Protein AF-A0A850KCQ4-F1 (afdb_monomer_lite)

Radius of gyration: 11.86 Å; chains: 1; bounding box: 34×26×23 Å

Foldseek 3Di:
DDLVVLVVLLCVLQVNPPDDDDPVLSLQLLVVLLVCPPDFDHNLNSLVSSCVSDVDVSSVVSNPDDDPDRSVVSSVVSNVSNVVVVD

Sequence (87 aa):
MNLYDLKSAIEQAIGIVSWSPTESDLLKVAQKISSLSGATLTRNKLSEILSEIIDSPIIRSLNEGEDNTDLNTLLLMCLRVANDAKK

pLDDT: mean 71.37, std 9.77, range [46.31, 84.38]

Secondary structure (DSSP, 8-state):
--HHHHHHHHHHHHT-S-----HHHHHHHHHHHHHTTTS---HHHHHHHHHHH---HHHHGGGGS--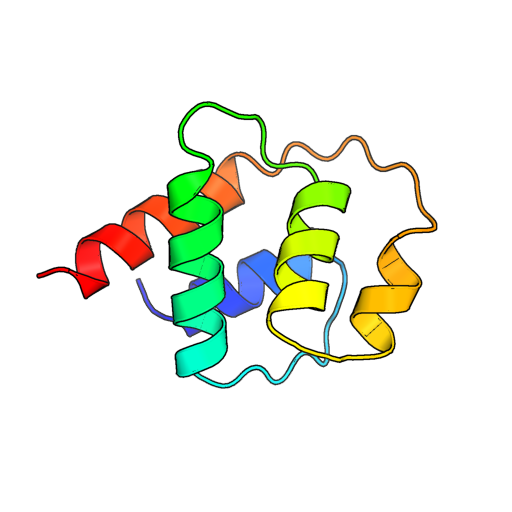----HHHHHHHHHHHHHTT-

Structure (mmCIF, N/CA/C/O backbone):
data_AF-A0A850KCQ4-F1
#
_entry.id   AF-A0A850KCQ4-F1
#
loop_
_atom_site.group_PDB
_atom_site.id
_atom_site.type_symbol
_atom_site.label_atom_id
_atom_site.label_alt_id
_atom_site.label_comp_id
_atom_site.label_asym_id
_atom_site.label_entity_id
_atom_site.label_seq_id
_atom_site.pdbx_PDB_ins_code
_atom_site.Cartn_x
_atom_site.Cartn_y
_atom_site.Cartn_z
_atom_site.occupancy
_atom_site.B_iso_or_equiv
_atom_site.auth_seq_id
_atom_site.auth_comp_id
_atom_site.auth_asym_id
_atom_site.auth_atom_id
_atom_site.pdbx_PDB_model_num
ATOM 1 N N . MET A 1 1 ? -16.529 5.359 -2.278 1.00 50.38 1 MET A N 1
ATOM 2 C CA . MET A 1 1 ? -15.240 5.140 -2.971 1.00 50.38 1 MET A CA 1
ATOM 3 C C . MET A 1 1 ? -14.757 3.784 -2.507 1.00 50.38 1 MET A C 1
ATOM 5 O O . MET A 1 1 ? -14.749 3.572 -1.301 1.00 50.38 1 MET A O 1
ATOM 9 N N . ASN A 1 2 ? -14.518 2.848 -3.424 1.00 68.44 2 ASN A N 1
ATOM 10 C CA . ASN A 1 2 ? -14.420 1.424 -3.085 1.00 68.44 2 ASN A CA 1
ATOM 11 C C . ASN A 1 2 ? -12.961 0.993 -2.879 1.00 68.44 2 ASN A C 1
ATOM 13 O O . ASN A 1 2 ? -1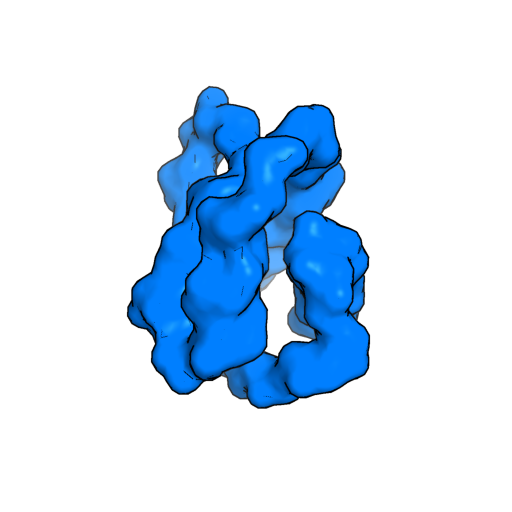2.040 1.631 -3.384 1.00 68.4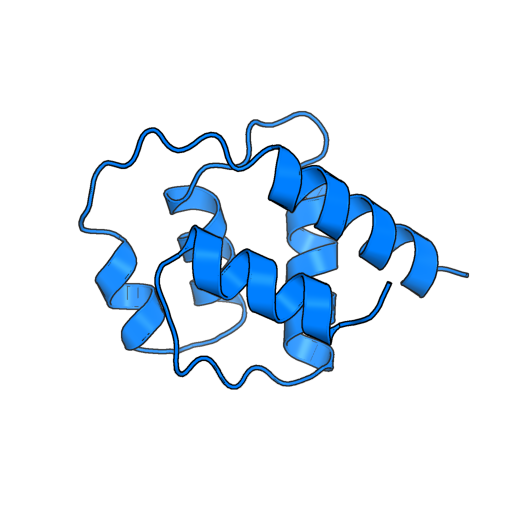4 2 ASN A O 1
ATOM 17 N N . LEU A 1 3 ? -12.745 -0.137 -2.194 1.00 76.06 3 LEU A N 1
ATOM 18 C CA . LEU A 1 3 ? -11.421 -0.765 -2.037 1.00 76.06 3 LEU A CA 1
ATOM 19 C C . LEU A 1 3 ? -10.710 -1.001 -3.385 1.00 76.06 3 LEU A C 1
ATOM 21 O O . LEU A 1 3 ? -9.486 -0.979 -3.450 1.00 76.06 3 LEU A O 1
ATOM 25 N N . TYR A 1 4 ? -11.475 -1.147 -4.468 1.00 77.19 4 TYR A N 1
ATOM 26 C CA . TYR A 1 4 ? -10.977 -1.231 -5.841 1.00 77.19 4 TYR A CA 1
ATOM 27 C C . TYR A 1 4 ? -10.275 0.048 -6.324 1.00 77.19 4 TYR A C 1
ATOM 29 O O . TYR A 1 4 ? -9.235 -0.050 -6.971 1.00 77.19 4 TYR A O 1
ATOM 37 N N . ASP A 1 5 ? -10.793 1.233 -5.983 1.00 79.19 5 ASP A N 1
ATOM 38 C CA . ASP A 1 5 ? -10.158 2.511 -6.339 1.00 79.19 5 ASP A CA 1
ATOM 39 C C . ASP A 1 5 ? -8.835 2.676 -5.584 1.00 79.19 5 ASP A C 1
ATOM 41 O O . ASP A 1 5 ? -7.821 3.064 -6.161 1.00 79.19 5 ASP A O 1
ATOM 45 N N . LEU A 1 6 ? -8.835 2.318 -4.293 1.00 78.19 6 LEU A N 1
ATOM 46 C CA . LEU A 1 6 ? -7.638 2.313 -3.455 1.00 78.19 6 LEU A CA 1
ATOM 47 C C . LEU A 1 6 ? -6.585 1.355 -4.019 1.00 78.19 6 LEU A C 1
ATOM 49 O O . LEU A 1 6 ? -5.421 1.726 -4.153 1.00 78.19 6 LEU A O 1
ATOM 53 N N . LYS A 1 7 ? -7.008 0.140 -4.382 1.00 83.12 7 LYS A N 1
ATOM 54 C CA . LYS A 1 7 ? -6.142 -0.858 -4.999 1.00 83.12 7 LYS A CA 1
ATOM 55 C C . LYS A 1 7 ? -5.503 -0.304 -6.269 1.00 83.12 7 LYS A C 1
ATOM 57 O O . LYS A 1 7 ? -4.282 -0.296 -6.364 1.00 83.12 7 LYS A O 1
ATOM 62 N N . SER A 1 8 ? -6.313 0.197 -7.200 1.00 80.50 8 SER A N 1
ATOM 63 C CA . SER A 1 8 ? -5.823 0.710 -8.481 1.00 80.50 8 SER A CA 1
ATOM 64 C C . SER A 1 8 ? -4.870 1.893 -8.302 1.00 80.50 8 SER A C 1
ATOM 66 O O . SER A 1 8 ? -3.861 1.989 -8.997 1.00 80.50 8 SER A O 1
ATOM 68 N N . ALA A 1 9 ? -5.144 2.775 -7.341 1.00 78.50 9 ALA A N 1
ATOM 69 C CA . ALA A 1 9 ? -4.269 3.901 -7.056 1.00 78.50 9 ALA A CA 1
ATOM 70 C C . ALA A 1 9 ? -2.923 3.444 -6.465 1.00 78.50 9 ALA A C 1
ATOM 72 O O . ALA A 1 9 ? -1.881 3.969 -6.851 1.00 78.50 9 ALA A O 1
ATOM 73 N N . ILE A 1 10 ? -2.925 2.442 -5.576 1.00 79.62 10 ILE A N 1
ATOM 74 C CA . ILE A 1 10 ? -1.694 1.857 -5.026 1.00 79.62 10 ILE A CA 1
ATOM 75 C C . ILE A 1 10 ? -0.905 1.154 -6.136 1.00 79.62 10 ILE A C 1
ATOM 77 O O . ILE A 1 10 ? 0.289 1.397 -6.254 1.00 79.62 10 ILE A O 1
ATOM 81 N N . GLU A 1 11 ? -1.569 0.357 -6.980 1.00 80.31 11 GLU A N 1
ATOM 82 C CA . GLU A 1 11 ? -0.985 -0.311 -8.153 1.00 80.31 11 GLU A CA 1
ATOM 83 C C . GLU A 1 11 ? -0.292 0.677 -9.092 1.00 80.31 11 GLU A C 1
ATOM 85 O O . GLU A 1 11 ? 0.852 0.457 -9.483 1.00 80.31 11 GLU A O 1
ATOM 90 N N . GLN A 1 12 ? -0.935 1.807 -9.392 1.00 78.56 12 GLN A N 1
ATOM 91 C CA . GLN A 1 12 ? -0.338 2.879 -10.191 1.00 78.56 12 GLN A CA 1
ATOM 92 C C . GLN A 1 12 ? 0.824 3.571 -9.469 1.00 78.56 12 GLN A C 1
ATOM 94 O O . GLN A 1 12 ? 1.844 3.862 -10.088 1.00 78.56 12 GLN A O 1
ATOM 99 N N . ALA A 1 13 ? 0.698 3.810 -8.161 1.00 75.94 13 ALA A N 1
ATOM 100 C CA . ALA A 1 13 ? 1.727 4.470 -7.363 1.00 75.94 13 ALA A CA 1
ATOM 101 C C . ALA A 1 13 ? 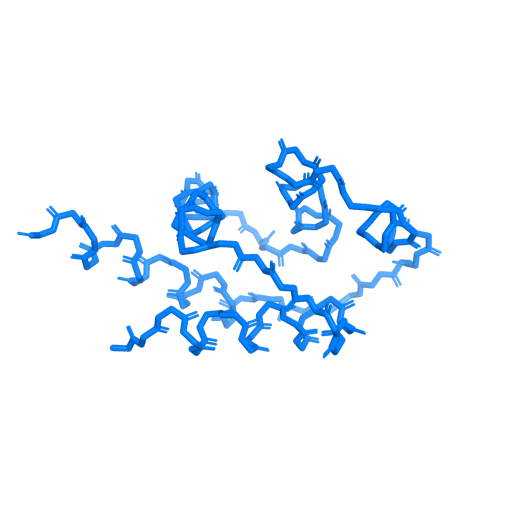3.031 3.666 -7.299 1.00 75.94 13 ALA A C 1
ATOM 103 O O . ALA A 1 13 ? 4.110 4.260 -7.294 1.00 75.94 13 ALA A O 1
ATOM 104 N N . ILE A 1 14 ? 2.932 2.336 -7.259 1.00 73.12 14 ILE A N 1
ATOM 105 C CA . ILE A 1 14 ? 4.072 1.415 -7.168 1.00 73.12 14 ILE A CA 1
ATOM 106 C C . ILE A 1 14 ? 4.407 0.718 -8.493 1.00 73.12 14 ILE A C 1
ATOM 108 O O . ILE A 1 14 ? 5.377 -0.024 -8.556 1.00 73.12 14 ILE A O 1
ATOM 112 N N . GLY A 1 15 ? 3.624 0.938 -9.550 1.00 73.38 15 GLY A N 1
ATOM 113 C CA . GLY A 1 15 ? 3.835 0.321 -10.861 1.00 73.38 15 GLY A CA 1
ATOM 114 C C . GLY A 1 15 ? 3.595 -1.194 -10.907 1.00 73.38 15 GLY A C 1
ATOM 115 O O . GLY A 1 15 ? 4.189 -1.872 -11.743 1.00 73.38 15 GLY A O 1
ATOM 116 N N . ILE A 1 16 ? 2.745 -1.751 -10.036 1.00 72.44 16 ILE A N 1
ATOM 117 C CA . ILE A 1 16 ? 2.405 -3.185 -10.036 1.00 72.44 16 ILE A CA 1
ATOM 118 C C . ILE A 1 16 ? 1.024 -3.387 -10.659 1.00 72.44 16 ILE A C 1
ATOM 120 O O . ILE A 1 16 ? 0.059 -2.794 -10.207 1.00 72.44 16 ILE A O 1
ATOM 124 N N . VAL A 1 17 ? 0.910 -4.279 -11.647 1.00 63.41 17 VAL A N 1
ATOM 125 C CA . VAL A 1 17 ? -0.351 -4.564 -12.373 1.00 63.41 17 VAL A CA 1
ATOM 126 C C . VAL A 1 17 ? -0.980 -5.916 -11.979 1.00 63.41 17 VAL A C 1
ATOM 128 O O . VAL A 1 17 ? -2.100 -6.235 -12.364 1.00 63.41 17 VAL A O 1
ATOM 131 N N . SER A 1 18 ? -0.279 -6.742 -11.196 1.00 68.00 18 SER A N 1
ATOM 132 C CA . SER A 1 18 ? -0.767 -8.057 -10.733 1.00 68.00 18 SER A CA 1
ATOM 133 C C . SER A 1 18 ? -0.824 -8.159 -9.211 1.00 68.00 18 SER A C 1
ATOM 135 O O . SER A 1 18 ? -0.589 -9.224 -8.637 1.00 68.00 18 SER A O 1
ATOM 137 N N . TRP A 1 19 ? -1.127 -7.053 -8.532 1.00 75.25 19 TRP A N 1
ATOM 138 C CA . TRP A 1 19 ? -1.299 -7.077 -7.089 1.00 75.25 19 TRP A CA 1
ATOM 139 C C . TRP A 1 19 ? -2.672 -7.682 -6.772 1.00 75.25 19 TRP A C 1
ATOM 141 O O . TRP A 1 19 ? -3.699 -7.241 -7.281 1.00 75.25 19 TRP A O 1
ATOM 151 N N . SER A 1 20 ? -2.721 -8.730 -5.950 1.00 75.06 20 SER A N 1
ATOM 152 C CA . SER A 1 20 ? -3.981 -9.358 -5.511 1.00 75.06 20 SER A CA 1
ATOM 153 C C . SER A 1 20 ? -4.095 -9.328 -3.984 1.00 75.06 20 SER A C 1
ATOM 155 O O . SER A 1 20 ? -4.055 -10.383 -3.354 1.00 75.06 20 SER A O 1
ATOM 157 N N . PRO A 1 21 ? -4.172 -8.132 -3.367 1.00 78.12 21 PRO A N 1
ATOM 158 C CA . PRO A 1 21 ? -4.333 -8.011 -1.923 1.00 78.12 21 PRO A CA 1
ATOM 159 C C . PRO A 1 21 ? -5.730 -8.468 -1.501 1.00 78.12 21 PRO A C 1
ATOM 161 O O . PRO A 1 21 ? -6.692 -8.335 -2.264 1.00 78.12 21 PRO A O 1
ATOM 164 N N . THR A 1 22 ? -5.864 -8.954 -0.268 1.00 83.94 22 THR A N 1
ATOM 165 C CA . THR A 1 22 ? -7.193 -9.163 0.316 1.00 83.94 22 THR A CA 1
ATOM 166 C C . THR A 1 22 ? -7.807 -7.829 0.748 1.00 83.94 22 THR A C 1
ATOM 168 O O . THR A 1 22 ? -7.107 -6.834 0.956 1.00 83.94 22 THR A O 1
ATOM 171 N N . GLU A 1 23 ? -9.128 -7.790 0.934 1.00 82.19 23 GLU A N 1
ATOM 172 C CA . GLU A 1 23 ? -9.821 -6.598 1.449 1.00 82.19 23 GLU A CA 1
ATOM 173 C C . GLU A 1 23 ? -9.276 -6.161 2.818 1.00 82.19 23 GLU A C 1
ATOM 175 O O . GLU A 1 23 ? -9.134 -4.969 3.090 1.00 82.19 23 GLU A O 1
ATOM 180 N N . SER A 1 24 ? -8.898 -7.129 3.660 1.00 82.56 24 SER A N 1
ATOM 181 C CA . SER A 1 24 ? -8.267 -6.869 4.957 1.00 82.56 24 SER A CA 1
ATOM 182 C C . SER A 1 24 ? -6.882 -6.234 4.821 1.00 82.56 24 SER A C 1
ATOM 184 O O . SER A 1 24 ? -6.539 -5.358 5.615 1.00 82.56 24 SER A O 1
ATOM 186 N N . ASP A 1 25 ? -6.098 -6.624 3.814 1.00 83.62 25 ASP A N 1
ATOM 187 C CA . ASP A 1 25 ? -4.790 -6.014 3.552 1.00 83.62 25 ASP A CA 1
ATOM 188 C C . ASP A 1 25 ? -4.949 -4.571 3.079 1.00 83.62 25 ASP A C 1
ATOM 190 O O . ASP A 1 25 ? -4.292 -3.677 3.606 1.00 83.62 25 ASP A O 1
ATOM 194 N N . LEU A 1 26 ? -5.879 -4.318 2.153 1.00 82.94 26 LEU A N 1
ATOM 195 C CA . LEU A 1 26 ? -6.187 -2.967 1.673 1.00 82.94 26 LEU A CA 1
ATOM 196 C C . LEU A 1 26 ? -6.636 -2.041 2.810 1.00 82.94 26 LEU A C 1
ATOM 198 O O . LEU A 1 26 ? -6.197 -0.893 2.878 1.00 82.94 26 LEU A O 1
ATOM 202 N N . LEU A 1 27 ? -7.457 -2.542 3.737 1.00 83.38 27 LEU A N 1
ATOM 203 C CA . LEU A 1 27 ? -7.868 -1.789 4.923 1.00 83.38 27 LEU A CA 1
ATOM 204 C C . LEU A 1 27 ? -6.694 -1.494 5.861 1.00 83.38 27 LEU A C 1
ATOM 206 O O . LEU A 1 27 ? -6.556 -0.358 6.317 1.00 83.38 27 LEU A O 1
ATOM 210 N N . LYS A 1 28 ? -5.820 -2.474 6.125 1.00 84.38 28 LYS A N 1
ATOM 211 C CA . LYS A 1 28 ? -4.609 -2.260 6.935 1.00 84.38 28 LYS A CA 1
ATOM 212 C C . LYS A 1 28 ? -3.686 -1.230 6.294 1.00 84.38 28 LYS A C 1
ATOM 214 O O . LYS A 1 28 ? -3.182 -0.354 6.991 1.00 84.38 28 LYS A O 1
ATOM 219 N N . VAL A 1 29 ? -3.501 -1.299 4.975 1.00 83.69 29 VAL A N 1
ATOM 220 C CA . VAL A 1 29 ? -2.696 -0.337 4.213 1.00 83.69 29 VAL A CA 1
ATOM 221 C C . VAL A 1 29 ? -3.306 1.059 4.329 1.00 83.69 29 VAL A C 1
ATOM 223 O O . VAL A 1 29 ? -2.606 1.997 4.705 1.00 83.69 29 VAL A O 1
ATOM 226 N N . ALA A 1 30 ? -4.618 1.197 4.114 1.00 81.38 30 ALA A N 1
ATOM 227 C CA . ALA A 1 30 ? -5.322 2.469 4.265 1.00 81.38 30 ALA A CA 1
ATOM 228 C C . ALA A 1 30 ? -5.189 3.046 5.681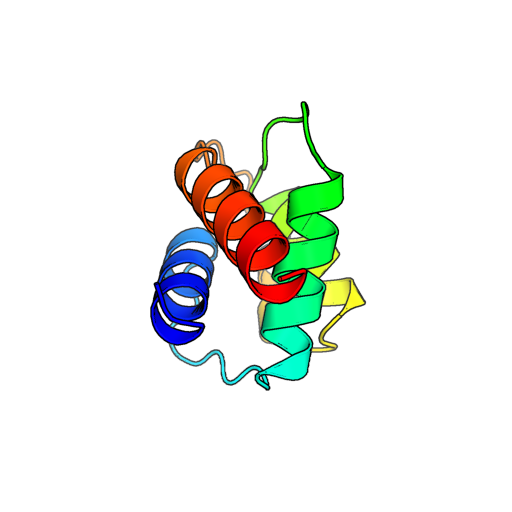 1.00 81.38 30 ALA A C 1
ATOM 230 O O . ALA A 1 30 ? -4.920 4.236 5.832 1.00 81.38 30 ALA A O 1
ATOM 231 N N . GLN A 1 31 ? -5.331 2.217 6.720 1.00 83.19 31 GLN A N 1
ATOM 232 C CA . GLN A 1 31 ? -5.157 2.639 8.112 1.00 83.19 31 GLN A CA 1
ATOM 233 C C . GLN A 1 31 ? -3.724 3.094 8.398 1.00 83.19 31 GLN A C 1
ATOM 235 O O . GLN A 1 31 ? -3.532 4.151 8.992 1.00 83.19 31 GLN A O 1
ATOM 240 N N . LYS A 1 32 ? -2.719 2.342 7.942 1.00 82.75 32 LYS A N 1
ATOM 241 C CA . LYS A 1 32 ? -1.305 2.647 8.192 1.00 82.75 32 LYS A CA 1
ATOM 242 C C . LYS A 1 32 ? -0.862 3.911 7.453 1.00 82.75 32 LYS A C 1
ATOM 244 O O . LYS A 1 32 ? -0.191 4.758 8.035 1.00 82.75 32 LYS A O 1
ATOM 249 N N . ILE A 1 33 ? -1.326 4.096 6.215 1.00 79.75 33 ILE A N 1
ATOM 250 C CA . ILE A 1 33 ? -1.125 5.333 5.450 1.00 79.75 33 ILE A CA 1
ATOM 251 C C . ILE A 1 33 ? -1.880 6.501 6.097 1.00 79.75 33 ILE A C 1
ATOM 253 O O . ILE A 1 33 ? -1.328 7.587 6.234 1.00 79.75 33 ILE A O 1
ATOM 257 N N . SER A 1 34 ? -3.113 6.290 6.562 1.00 75.38 34 SER A N 1
ATOM 258 C CA . SER A 1 34 ? -3.872 7.303 7.306 1.00 75.38 34 SER A CA 1
ATOM 259 C C . SER A 1 34 ? -3.175 7.722 8.603 1.00 75.38 34 SER A C 1
ATOM 261 O O . SER A 1 34 ? -3.329 8.867 9.025 1.00 75.38 34 SER A O 1
ATOM 263 N N . SER A 1 35 ? -2.423 6.828 9.245 1.00 76.00 35 SER A N 1
ATOM 264 C CA . SER A 1 35 ? -1.625 7.143 10.432 1.00 76.00 35 SER A CA 1
ATOM 265 C C . SER A 1 35 ? -0.384 7.986 10.127 1.00 76.00 35 SER A C 1
ATOM 267 O O . SER A 1 35 ? 0.147 8.604 11.044 1.00 76.00 35 SER A O 1
ATOM 269 N N . LEU A 1 36 ? 0.041 8.094 8.862 1.00 71.81 36 LEU A N 1
ATOM 270 C CA . LEU A 1 36 ? 1.116 9.000 8.431 1.00 71.81 36 LEU A CA 1
ATOM 271 C C . LEU A 1 36 ? 0.668 10.470 8.322 1.00 71.81 36 LEU A C 1
ATOM 273 O O . LEU A 1 36 ? 1.404 11.289 7.776 1.00 71.81 36 LEU A O 1
ATOM 277 N N . SER A 1 37 ? -0.528 10.814 8.814 1.00 53.94 37 SER A N 1
ATOM 278 C CA . SER A 1 37 ? -1.142 12.142 8.707 1.00 53.94 37 SER A CA 1
ATOM 279 C C . SER A 1 37 ? -0.159 13.278 9.038 1.00 53.94 37 SER A C 1
ATOM 281 O O . SER A 1 37 ? 0.206 13.478 10.195 1.00 53.94 37 SER A O 1
ATOM 283 N N . GLY A 1 38 ? 0.252 14.026 8.007 1.00 56.66 38 GLY A N 1
ATOM 284 C CA . GLY A 1 38 ? 1.200 15.147 8.090 1.00 56.66 38 GLY A CA 1
ATOM 285 C C . GLY A 1 38 ? 2.570 14.899 7.444 1.00 56.66 38 GLY A C 1
ATOM 286 O O . GLY A 1 38 ? 3.312 15.854 7.234 1.00 56.66 38 GLY A O 1
ATOM 287 N N . ALA A 1 39 ? 2.904 13.656 7.087 1.00 61.25 39 ALA A N 1
ATOM 288 C CA . ALA A 1 39 ? 4.125 13.318 6.361 1.00 61.25 39 ALA A CA 1
ATOM 289 C C . ALA A 1 39 ? 3.843 13.108 4.867 1.00 61.25 39 ALA A C 1
ATOM 291 O O . ALA A 1 39 ? 2.869 12.451 4.501 1.00 61.25 39 ALA A O 1
ATOM 292 N N . THR A 1 40 ? 4.729 13.611 4.002 1.00 65.62 40 THR A N 1
ATOM 293 C CA . THR A 1 40 ? 4.693 13.316 2.565 1.00 65.62 40 THR A CA 1
ATOM 294 C C . THR A 1 40 ? 4.771 11.807 2.360 1.00 65.62 40 THR A C 1
ATOM 296 O O . THR A 1 40 ? 5.736 11.158 2.785 1.00 65.62 40 THR A O 1
ATOM 299 N N . LEU A 1 41 ? 3.737 11.243 1.736 1.00 71.31 41 LEU A N 1
ATOM 300 C CA . LEU A 1 41 ? 3.739 9.848 1.328 1.00 71.31 41 LEU A CA 1
ATOM 301 C C . LEU A 1 41 ? 4.674 9.716 0.125 1.00 71.31 41 LEU A C 1
ATOM 303 O O . LEU A 1 41 ? 4.420 10.290 -0.931 1.00 71.31 41 LEU A O 1
ATOM 307 N N . THR A 1 42 ? 5.766 8.981 0.303 1.00 74.19 42 THR A N 1
ATOM 308 C CA . THR A 1 42 ? 6.733 8.671 -0.756 1.00 74.19 42 THR A CA 1
ATOM 309 C C . THR A 1 42 ? 6.606 7.211 -1.162 1.00 74.19 42 THR A C 1
ATOM 311 O O . THR A 1 42 ? 6.115 6.386 -0.383 1.00 74.19 42 THR A O 1
ATOM 314 N N . ARG A 1 43 ? 7.069 6.866 -2.370 1.00 75.44 43 ARG A N 1
ATOM 315 C CA . ARG A 1 43 ? 7.045 5.477 -2.848 1.00 75.44 43 ARG A CA 1
ATOM 316 C C . ARG A 1 43 ? 7.780 4.530 -1.898 1.00 75.44 43 ARG A C 1
ATOM 318 O O . ARG A 1 43 ? 7.227 3.488 -1.580 1.00 75.44 43 ARG A O 1
ATOM 325 N N . ASN A 1 44 ? 8.938 4.923 -1.360 1.00 75.12 44 ASN A N 1
ATOM 326 C CA . ASN A 1 44 ? 9.673 4.100 -0.388 1.00 75.12 44 ASN A CA 1
ATOM 327 C C . ASN A 1 44 ? 8.839 3.791 0.860 1.00 75.12 44 ASN A C 1
ATOM 329 O O . ASN A 1 44 ? 8.717 2.632 1.237 1.00 75.12 44 ASN A O 1
ATOM 333 N N . LYS A 1 45 ? 8.186 4.800 1.453 1.00 77.25 45 LYS A N 1
ATOM 334 C CA . LYS A 1 45 ? 7.309 4.588 2.617 1.00 77.25 45 LYS A CA 1
ATOM 335 C C . LYS A 1 45 ? 6.120 3.697 2.293 1.00 77.25 45 LYS A C 1
ATOM 337 O O . LYS A 1 45 ? 5.721 2.879 3.116 1.00 77.25 45 LYS A O 1
ATOM 342 N N . LEU A 1 46 ? 5.540 3.863 1.107 1.00 79.50 46 LEU A N 1
ATOM 343 C CA . LEU A 1 46 ? 4.450 3.014 0.649 1.00 79.50 46 LEU A CA 1
ATOM 344 C C . LEU A 1 46 ? 4.922 1.560 0.489 1.00 79.50 46 LEU A C 1
ATOM 346 O O . LEU A 1 46 ? 4.254 0.658 0.985 1.00 79.50 46 LEU A O 1
ATOM 350 N N . SER A 1 47 ? 6.081 1.336 -0.132 1.00 77.75 47 SER A N 1
ATOM 351 C CA . SER A 1 47 ? 6.696 0.015 -0.289 1.00 77.75 47 SER A CA 1
ATOM 352 C C . SER A 1 47 ? 7.062 -0.625 1.051 1.00 77.75 47 SER A C 1
ATOM 354 O O . SER A 1 47 ? 6.836 -1.821 1.221 1.00 77.75 47 SER A O 1
ATOM 356 N N . GLU 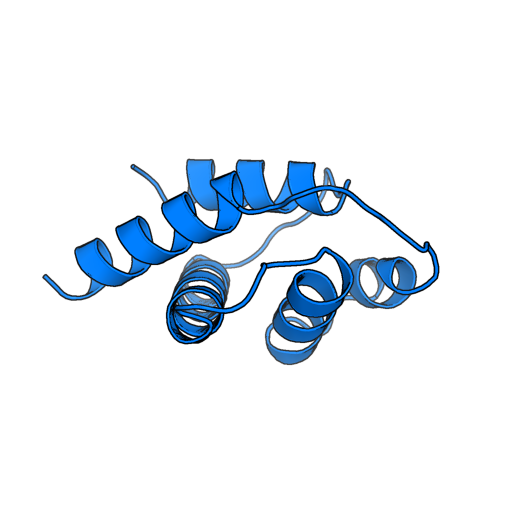A 1 48 ? 7.562 0.142 2.025 1.00 79.56 48 GLU A N 1
ATOM 357 C CA . GLU A 1 48 ? 7.805 -0.339 3.393 1.00 79.56 48 GLU A CA 1
ATOM 358 C C . GLU A 1 48 ? 6.501 -0.781 4.066 1.00 79.56 48 GLU A C 1
ATOM 360 O O . GLU A 1 48 ? 6.401 -1.921 4.516 1.00 79.56 48 GLU A O 1
ATOM 365 N N . ILE A 1 49 ? 5.469 0.072 4.053 1.00 82.81 49 ILE A N 1
ATOM 366 C CA . ILE A 1 49 ? 4.145 -0.247 4.612 1.00 82.81 49 ILE A CA 1
ATOM 367 C C . ILE A 1 49 ? 3.573 -1.512 3.976 1.00 82.81 49 ILE A C 1
ATOM 369 O O . ILE A 1 49 ? 3.049 -2.382 4.673 1.00 82.81 49 ILE A O 1
ATOM 373 N N . LEU A 1 50 ? 3.665 -1.608 2.652 1.00 81.62 50 LEU A N 1
ATOM 374 C CA . LEU A 1 50 ? 3.189 -2.757 1.904 1.00 81.62 50 LEU A CA 1
ATOM 375 C C . LEU A 1 50 ? 3.995 -4.017 2.232 1.00 81.62 50 LEU A C 1
ATOM 377 O O . LEU A 1 50 ? 3.384 -5.062 2.413 1.00 81.62 50 LEU A O 1
ATOM 381 N N . SER A 1 51 ? 5.319 -3.918 2.368 1.00 78.94 51 SER A N 1
ATOM 382 C CA . SER A 1 51 ? 6.195 -5.041 2.737 1.00 78.94 51 SER A CA 1
ATOM 383 C C . SER A 1 51 ? 5.951 -5.534 4.165 1.00 78.94 51 SER A C 1
ATOM 385 O O . SER A 1 51 ? 6.129 -6.714 4.445 1.00 78.94 51 SER A O 1
ATOM 387 N N . GLU A 1 52 ? 5.541 -4.650 5.078 1.00 80.62 52 GLU A N 1
ATOM 388 C CA . GLU A 1 52 ? 5.178 -5.025 6.448 1.00 80.62 52 GLU A CA 1
ATOM 389 C C . GLU A 1 52 ? 3.818 -5.728 6.539 1.00 80.62 52 GLU A C 1
ATOM 391 O O . GLU A 1 52 ? 3.588 -6.517 7.454 1.00 80.62 52 GLU A O 1
ATOM 396 N N . ILE A 1 53 ? 2.883 -5.397 5.645 1.00 79.38 53 ILE A N 1
ATOM 397 C CA . ILE A 1 53 ? 1.524 -5.961 5.658 1.00 79.38 53 ILE A CA 1
ATOM 398 C C . ILE A 1 53 ? 1.456 -7.222 4.794 1.00 79.38 53 ILE A C 1
ATOM 400 O O . ILE A 1 53 ? 0.746 -8.165 5.139 1.00 79.38 53 ILE A O 1
ATOM 404 N N . ILE A 1 54 ? 2.192 -7.237 3.685 1.00 74.62 54 ILE A N 1
ATOM 405 C CA . ILE A 1 54 ? 2.155 -8.270 2.658 1.00 74.62 54 ILE A CA 1
ATOM 406 C C . ILE A 1 54 ? 3.590 -8.720 2.383 1.00 74.62 54 ILE A C 1
ATOM 408 O O . ILE A 1 54 ? 4.379 -7.986 1.787 1.00 74.62 54 ILE A O 1
ATOM 412 N N . ASP A 1 55 ? 3.912 -9.965 2.738 1.00 70.31 55 ASP A N 1
ATOM 413 C CA . ASP A 1 55 ? 5.175 -10.587 2.332 1.00 70.31 55 ASP A CA 1
ATOM 414 C C . ASP A 1 55 ? 5.081 -10.993 0.851 1.00 70.31 55 ASP A C 1
ATOM 416 O O . ASP A 1 55 ? 4.761 -12.126 0.496 1.00 70.31 55 ASP A O 1
ATOM 420 N N . SER A 1 56 ? 5.262 -10.010 -0.035 1.00 68.62 56 SER A N 1
ATOM 421 C CA . SER A 1 56 ? 5.261 -10.206 -1.483 1.00 68.62 56 SER A CA 1
ATOM 422 C C . SER A 1 56 ? 6.639 -9.892 -2.064 1.00 68.62 56 SER A C 1
ATOM 424 O O . SER A 1 56 ? 7.140 -8.774 -1.891 1.00 68.62 56 SER A O 1
ATOM 426 N N . PRO A 1 57 ? 7.252 -10.830 -2.811 1.00 65.81 57 PRO A N 1
ATOM 427 C CA . PRO A 1 57 ? 8.565 -10.617 -3.414 1.00 65.81 57 PRO A CA 1
ATOM 428 C C . PRO A 1 57 ? 8.561 -9.448 -4.406 1.00 65.81 57 PRO A C 1
ATOM 430 O O . PRO A 1 57 ? 9.566 -8.750 -4.513 1.00 65.81 57 PRO A O 1
ATOM 433 N N . ILE A 1 58 ? 7.417 -9.186 -5.053 1.00 66.44 58 ILE A N 1
ATOM 434 C CA . ILE A 1 58 ? 7.222 -8.080 -6.003 1.00 66.44 58 ILE A CA 1
ATOM 435 C C . ILE A 1 58 ? 7.382 -6.727 -5.293 1.00 66.44 58 ILE A C 1
ATOM 437 O O . ILE A 1 58 ? 7.976 -5.805 -5.840 1.00 66.44 58 ILE A O 1
ATOM 441 N N . ILE A 1 59 ? 6.902 -6.615 -4.051 1.00 66.75 59 ILE A N 1
ATOM 442 C CA . ILE A 1 59 ? 6.985 -5.373 -3.272 1.00 66.75 59 ILE A CA 1
ATOM 443 C C . ILE A 1 59 ? 8.416 -5.150 -2.776 1.00 66.75 59 ILE A C 1
ATOM 445 O O . ILE A 1 59 ? 8.925 -4.034 -2.820 1.00 66.75 59 ILE A O 1
ATOM 449 N N . ARG A 1 60 ? 9.112 -6.230 -2.400 1.00 63.81 60 ARG A N 1
ATOM 450 C CA . ARG A 1 60 ? 10.517 -6.174 -1.975 1.00 63.81 60 ARG A CA 1
ATOM 451 C C . ARG A 1 60 ? 11.457 -5.703 -3.093 1.00 63.81 60 ARG A C 1
ATOM 453 O O . ARG A 1 60 ? 12.456 -5.060 -2.788 1.00 63.81 60 ARG A O 1
ATOM 460 N N . SER A 1 61 ? 11.130 -5.972 -4.362 1.00 62.19 61 SER A N 1
ATOM 461 C CA . SER A 1 61 ? 11.942 -5.540 -5.517 1.00 62.19 61 SER A CA 1
ATOM 462 C C . SER A 1 61 ? 11.757 -4.059 -5.886 1.00 62.19 61 SER A C 1
ATOM 464 O O . SER A 1 61 ? 12.547 -3.516 -6.649 1.00 62.19 61 SER A O 1
ATOM 466 N N . LEU A 1 62 ? 10.730 -3.386 -5.355 1.00 62.19 62 LEU A N 1
ATOM 467 C CA . LEU A 1 62 ? 10.436 -1.981 -5.667 1.00 62.19 62 LEU A CA 1
ATOM 468 C C . LEU A 1 62 ? 11.307 -0.970 -4.911 1.00 62.19 62 LEU A C 1
ATOM 470 O O . LEU A 1 62 ? 11.296 0.208 -5.255 1.00 62.19 62 LEU A O 1
ATOM 474 N N . ASN A 1 63 ? 12.047 -1.405 -3.889 1.00 57.75 63 ASN A N 1
ATOM 475 C CA . ASN A 1 63 ? 12.888 -0.525 -3.070 1.00 57.75 63 ASN A CA 1
ATOM 476 C C . ASN A 1 63 ? 14.193 -0.087 -3.765 1.00 57.75 63 ASN A C 1
ATOM 478 O O . ASN A 1 63 ? 14.950 0.687 -3.185 1.00 57.75 63 ASN A O 1
ATOM 482 N N . GLU A 1 64 ? 14.468 -0.555 -4.988 1.00 54.72 64 GLU A N 1
ATOM 483 C CA . GLU A 1 64 ? 15.719 -0.278 -5.718 1.00 54.72 64 GLU A CA 1
ATOM 484 C C . GLU A 1 64 ? 15.618 0.864 -6.753 1.00 54.72 64 GLU A C 1
ATOM 486 O O . GLU A 1 64 ? 16.467 0.984 -7.633 1.00 54.72 64 GLU A O 1
ATOM 491 N N . GLY A 1 65 ? 14.612 1.740 -6.656 1.00 51.78 65 GLY A N 1
ATOM 492 C CA . GLY A 1 65 ? 14.462 2.904 -7.538 1.00 51.78 65 GLY A CA 1
ATOM 493 C C . GLY A 1 65 ? 14.181 4.182 -6.755 1.00 51.78 65 GLY A C 1
ATOM 494 O O . GLY A 1 65 ? 13.138 4.302 -6.117 1.00 51.78 65 GLY A O 1
ATOM 495 N N . GLU A 1 66 ? 15.104 5.142 -6.803 1.00 47.69 66 GLU A N 1
ATOM 496 C CA . GLU A 1 66 ? 14.912 6.479 -6.238 1.00 47.69 66 GLU A CA 1
ATOM 497 C C . GLU A 1 66 ? 13.790 7.189 -7.010 1.00 47.69 66 GLU A C 1
ATOM 499 O O . GLU A 1 66 ? 13.916 7.434 -8.210 1.00 47.69 66 GLU A O 1
ATOM 504 N N . ASP A 1 67 ? 12.670 7.476 -6.344 1.00 53.84 67 ASP A N 1
ATOM 505 C CA . ASP A 1 67 ? 11.494 8.031 -7.007 1.00 53.84 67 ASP A CA 1
ATOM 506 C C . ASP A 1 67 ? 10.944 9.268 -6.285 1.00 53.84 67 ASP A C 1
ATOM 508 O O . ASP A 1 67 ? 10.624 9.239 -5.095 1.00 53.84 67 ASP A O 1
ATOM 512 N N . ASN A 1 68 ? 10.835 10.358 -7.049 1.00 50.69 68 ASN A N 1
ATOM 513 C CA . ASN A 1 68 ? 10.367 11.688 -6.644 1.00 50.69 68 ASN A CA 1
ATOM 514 C C . ASN A 1 68 ? 8.862 11.899 -6.916 1.00 50.69 68 ASN A C 1
ATOM 516 O O . ASN A 1 68 ? 8.400 13.037 -7.004 1.00 50.69 68 ASN A O 1
ATOM 520 N N . THR A 1 69 ? 8.079 10.831 -7.105 1.00 57.69 69 THR A N 1
ATOM 521 C CA . THR A 1 69 ? 6.641 10.974 -7.373 1.00 57.69 69 THR A CA 1
ATOM 522 C C . THR A 1 69 ? 5.891 11.349 -6.095 1.00 57.69 69 THR A C 1
ATOM 524 O O . THR A 1 69 ? 5.837 10.583 -5.132 1.00 57.69 69 THR A O 1
ATOM 527 N N . ASP A 1 70 ? 5.272 12.528 -6.103 1.00 57.62 70 ASP A N 1
ATOM 528 C CA . ASP A 1 70 ? 4.406 13.025 -5.035 1.00 57.62 70 ASP A CA 1
ATOM 529 C C . ASP A 1 70 ? 3.125 12.167 -4.947 1.00 57.62 70 ASP A C 1
ATOM 531 O O . ASP A 1 70 ? 2.202 12.298 -5.754 1.00 57.62 70 ASP A O 1
ATOM 535 N N . LEU A 1 71 ? 3.043 11.266 -3.959 1.00 69.12 71 LEU A N 1
ATOM 536 C CA . LEU A 1 71 ? 1.884 10.379 -3.752 1.00 69.12 71 LEU A CA 1
ATOM 537 C C . LEU A 1 71 ? 0.811 11.006 -2.849 1.00 69.12 71 LEU A C 1
ATOM 539 O O . LEU A 1 71 ? -0.006 10.303 -2.250 1.00 69.12 71 LEU A O 1
ATOM 543 N N . ASN A 1 72 ? 0.773 12.335 -2.752 1.00 67.88 72 ASN A N 1
ATOM 544 C CA . ASN A 1 72 ? -0.203 13.062 -1.936 1.00 67.88 72 ASN A CA 1
ATOM 545 C C . ASN A 1 72 ? -1.659 12.736 -2.313 1.00 67.88 72 ASN A C 1
ATOM 547 O O . ASN A 1 72 ? -2.520 12.614 -1.440 1.00 67.88 72 ASN A O 1
ATOM 551 N N . THR A 1 73 ? -1.930 12.506 -3.599 1.00 68.94 73 THR A N 1
ATOM 552 C CA . THR A 1 73 ? -3.240 12.036 -4.074 1.00 68.94 73 THR A CA 1
ATOM 553 C C . THR A 1 73 ? -3.608 10.682 -3.460 1.00 68.94 73 THR A C 1
ATOM 555 O O . THR A 1 73 ? -4.741 10.494 -3.021 1.00 68.94 73 THR A O 1
ATOM 558 N N . LEU A 1 74 ? -2.647 9.760 -3.344 1.00 69.19 74 LEU A N 1
ATOM 559 C CA . LEU A 1 74 ? -2.846 8.447 -2.730 1.00 69.19 74 LEU A CA 1
ATOM 560 C C . LEU A 1 74 ? -3.095 8.556 -1.218 1.00 69.19 74 LEU A C 1
ATOM 562 O O . LEU A 1 74 ? -3.977 7.885 -0.684 1.00 69.19 74 LEU A O 1
ATOM 566 N N . LEU A 1 75 ? -2.360 9.438 -0.535 1.00 70.38 75 LEU A N 1
ATOM 567 C CA . LEU A 1 75 ? -2.536 9.721 0.893 1.00 70.38 75 LEU A CA 1
ATOM 568 C C . LEU A 1 75 ? -3.955 10.225 1.194 1.00 70.38 75 LEU A C 1
ATOM 570 O O . LEU A 1 75 ? -4.617 9.716 2.099 1.00 70.38 75 LEU A O 1
ATOM 574 N N . LEU A 1 76 ? -4.445 11.181 0.401 1.00 71.25 76 LEU A N 1
ATOM 575 C CA . LEU A 1 76 ? -5.808 11.711 0.507 1.00 71.25 76 LEU A CA 1
ATOM 576 C C . LEU A 1 76 ? -6.870 10.622 0.293 1.00 71.25 76 LEU A C 1
ATOM 578 O O . LEU A 1 76 ? -7.872 10.590 1.013 1.00 71.25 76 LEU A O 1
ATOM 582 N N . MET A 1 77 ? -6.644 9.707 -0.655 1.00 72.12 77 MET A N 1
ATOM 583 C CA . MET A 1 77 ? -7.530 8.561 -0.884 1.00 72.12 77 MET A CA 1
ATOM 584 C C . MET A 1 77 ? -7.546 7.605 0.317 1.00 72.12 77 MET A C 1
ATOM 586 O O . MET A 1 77 ? -8.621 7.229 0.787 1.00 72.12 77 MET A O 1
ATOM 590 N N . CYS A 1 78 ? -6.376 7.270 0.867 1.00 70.81 78 CYS A N 1
ATOM 591 C CA . CYS A 1 78 ? -6.248 6.382 2.026 1.00 70.81 78 CYS A CA 1
ATOM 592 C C . CYS A 1 78 ? -6.910 6.959 3.283 1.00 70.81 78 CYS A C 1
ATOM 594 O O . CYS A 1 78 ? -7.652 6.254 3.964 1.00 70.81 78 CYS A O 1
ATOM 596 N N . LEU A 1 79 ? -6.692 8.250 3.564 1.00 75.50 79 LEU A N 1
ATOM 597 C CA . LEU A 1 79 ? -7.309 8.957 4.693 1.00 75.50 79 LEU A CA 1
ATOM 598 C C . LEU A 1 79 ? -8.837 8.891 4.637 1.00 75.50 79 LEU A C 1
ATOM 600 O O . LEU A 1 79 ? -9.498 8.693 5.656 1.00 75.50 79 LEU A O 1
ATOM 604 N N . ARG A 1 80 ? -9.410 9.030 3.440 1.00 73.75 80 ARG A N 1
ATOM 605 C CA . ARG A 1 80 ? -10.860 9.021 3.257 1.00 73.75 80 ARG A CA 1
ATOM 606 C C . ARG A 1 80 ? -11.452 7.622 3.418 1.00 73.75 80 ARG A C 1
ATOM 608 O O . ARG A 1 80 ? -12.462 7.495 4.098 1.00 73.75 80 ARG A O 1
ATOM 615 N N . VAL A 1 81 ? -10.800 6.589 2.875 1.00 74.69 81 VAL A N 1
ATOM 616 C CA . VAL A 1 81 ? -11.207 5.181 3.059 1.00 74.69 81 VAL A CA 1
ATOM 617 C C . VAL A 1 81 ? -11.113 4.762 4.528 1.00 74.69 81 VAL A C 1
ATOM 619 O O . VAL A 1 81 ? -12.043 4.159 5.055 1.00 74.69 81 VAL A O 1
ATOM 622 N N . ALA A 1 82 ? -10.032 5.128 5.221 1.00 68.12 82 ALA A N 1
ATOM 623 C CA . ALA A 1 82 ? -9.861 4.818 6.640 1.00 68.12 82 ALA A CA 1
ATOM 624 C C . ALA A 1 82 ? -10.905 5.510 7.534 1.00 68.12 82 ALA A C 1
ATOM 626 O O . ALA A 1 82 ? -11.296 4.958 8.562 1.00 68.12 82 ALA A O 1
ATOM 627 N N . ASN A 1 83 ? -11.355 6.709 7.155 1.00 69.06 83 ASN A N 1
ATOM 628 C CA . ASN A 1 83 ? -12.409 7.424 7.870 1.00 69.06 83 ASN A CA 1
ATOM 629 C C . ASN A 1 83 ? -13.807 6.841 7.594 1.00 69.06 83 ASN A C 1
ATOM 631 O O . ASN A 1 83 ? -14.640 6.810 8.493 1.00 69.06 83 ASN A O 1
ATOM 635 N N . ASP A 1 84 ? -14.055 6.352 6.376 1.00 64.88 84 ASP A N 1
ATOM 636 C CA . ASP A 1 84 ? -15.317 5.700 5.998 1.00 64.88 84 ASP A CA 1
ATOM 637 C C . ASP A 1 84 ? -15.466 4.325 6.675 1.00 64.88 84 ASP A C 1
ATOM 639 O O . ASP A 1 84 ? -16.527 4.006 7.192 1.00 64.88 84 ASP A O 1
ATOM 643 N N . ALA A 1 85 ? -14.373 3.562 6.796 1.00 58.94 85 ALA A N 1
ATOM 644 C CA . ALA A 1 85 ? -14.343 2.273 7.498 1.00 58.94 85 ALA A CA 1
ATOM 645 C C . ALA A 1 85 ? -14.515 2.373 9.031 1.00 58.94 85 ALA A C 1
ATOM 647 O O . ALA A 1 85 ? -14.646 1.351 9.703 1.00 58.94 85 ALA A O 1
ATOM 648 N N . LYS A 1 86 ? -14.457 3.585 9.601 1.00 53.31 86 LYS A N 1
ATOM 649 C CA . LYS A 1 86 ? -14.686 3.853 11.034 1.00 53.31 86 LYS A CA 1
ATOM 650 C C . LYS A 1 86 ? -16.129 4.268 11.353 1.00 53.31 86 LYS A C 1
ATOM 652 O O . LYS A 1 86 ? -16.418 4.517 12.524 1.00 53.31 86 LYS A O 1
ATOM 657 N N . LYS A 1 87 ? -16.992 4.395 10.345 1.00 46.31 87 LYS A N 1
ATOM 658 C CA . LYS A 1 87 ? -18.407 4.758 10.482 1.00 46.31 87 LYS A CA 1
ATOM 659 C C . LYS A 1 87 ? -19.300 3.525 10.466 1.00 46.31 87 LYS A C 1
ATOM 661 O O . LYS A 1 87 ? -20.343 3.593 11.149 1.00 46.31 87 LYS A O 1
#

=== Feature glossary ===
Feature key, reading from the visual/contextual features back to the raw sequence:

Rendered structure images. Structure images are PyMOL renders from six orthogonal camera directions. Cartoon representation draws helices as coils and strands as arrows; sticks shows the backbone as bonds; surface shows the solvent-excluded envelope. Rainbow coloring maps sequence position to hue (blue→red, N→C); chain coloring assigns a distinct color per polypeptide.

Contact-map, Ramachandran, and PAE plots. Three diagnostic plots accompany the record. The Cα contact map visualizes the tertiary structure as a 2D adjacency matrix (8 Å cutoff, sequence-local contacts suppressed). The Ramachandran plot shows the distribution of backbone (φ, ψ) torsions, with points in the α and β basins reflecting secondary structure content. The PAE plot shows AlphaFold's inter-residue confidence as a color matrix.

InterPro / GO / CATH / organism. The annotation block draws on four external resources. InterPro: which protein families and domains the sequence belongs to. GO: standardized terms for what the protein does, what process it participates in, and where in the cell it acts. CATH: which structural fold it has in the CATH hierarchy. Organism: the species of origin.

Nearest PDB structures. Structural nearest neighbors (via Foldseek easy-search vs the PDB). Reported per hit: target PDB id, E-value, and alignment TM-score. A TM-score above ~0.5 is the conventional threshold for 'same fold'.

Predicted aligned error. Predicted aligned error is AlphaFold's pairwise confidence. Unlike pLDDT (per-residue), PAE is per-residue-pair and captures whether two parts of the structure are correctly placed relative to each other. Units are ångströms of expected positional error.

Solvent-accessible surface area. SASA measures how much of the protein is reachable by solvent. It is computed by rolling a water-sized probe over the atomic surface and summing the exposed area (Å²). Per-residue SASA distinguishes core (buried, low SASA) from surface (exposed, high SASA) residues; total SASA is a whole-molecule size measure.

B-factor. Crystallographic B-factors measure how much each atom's electron density is smeared out, in Å². They rise in mobile loops and surface residues and fall in the buried interior. In AlphaFold models this column is repurposed to hold pLDDT instead.

pLDDT. For AlphaFold models, the B-factor field carries pLDDT — the model's own estimate of local accuracy on a 0–100 scale. Regions with pLDDT<50 should be treated as essentially unmodeled; they often correspond to intrinsically disordered segments.

Backbone torsions (φ/ψ). φ (phi) and ψ (psi) are the two rotatable backbone dihedrals per residue: φ is the C(i-1)–N–Cα–C torsion, ψ is the N–Cα–C–N(i+1) torsion, both in degrees on (−180°, 180°]. α-helical residues cluster near (−60°, −45°); β-strand residues near (−120°, +130°). A Ramachandran plot is simply a scatter of (φ, ψ) for every residue.

Radius of gyration, Cα contacts, bounding box. Radius of gyration (Rg) is the root-mean-square distance of Cα atoms from their centroid — a single number for overall size and compactness. A globular domain of N residues has Rg ≈ 2.2·N^0.38 Å; an extended or disordered chain has a much larger Rg. The Cα contact count is the number of residue pairs whose Cα atoms are within 8 Å and are more than four positions apart in sequence — a standard proxy for tertiary packing density. The bounding box is the smallest axis-aligned box enclosing all Cα atoms.

Secondary structure (3-state, P-SEA). Three-state secondary structure (P-SEA) collapses the eight DSSP classes into helix (a), strand (b), and coil (c). P-SEA assigns these from Cα geometry alone — distances and angles — without requiring backbone oxygens, so it works on any Cα trace.

Secondary structure (8-state, DSSP). Secondary structure is the local, repeating backbone conformation. DSSP classifies it into eight states by reading the hydrogen-bond network: three helix types (H, G, I), two β types (E, B), two non-regular types (T, S), and unstructured coil (-).

Foldseek 3Di. The Foldseek 3Di string encodes local tertiary geometry as a 20-letter alphabet — one character per residue — derived from the relative positions of nearby Cα atoms. Unlike the amino-acid sequence, 3Di is a direct function of the 3D structure, so two proteins with the same fold have similar 3Di strings even at low sequence identity.

mmCIF coordinates. Structure coordinates are given as an mmCIF _atom_site loop: one row per atom with element, residue name, chain id, sequence number, and x/y/z position in Å. Only the four main-chain atoms per residue are included here; side chains are omitted to keep the record compact.

Sequence. This is the polypeptide sequence — one letter per residue, N-terminus first. Length ranges from a few dozen residues for small domains to over a thousand for large multi-domain proteins.